Protein AF-A0A5P3VH76-F1 (afdb_monomer_lite)

Structure (mmCIF, N/CA/C/O backbone):
data_AF-A0A5P3VH76-F1
#
_entry.id   AF-A0A5P3VH76-F1
#
loop_
_atom_site.group_PDB
_atom_site.id
_atom_site.type_symbol
_atom_site.label_atom_id
_atom_site.label_alt_id
_atom_site.label_comp_id
_atom_site.label_asym_id
_atom_site.label_entity_id
_atom_site.label_seq_id
_atom_site.pdbx_PDB_ins_code
_atom_site.Cartn_x
_atom_site.Cartn_y
_atom_site.Cartn_z
_atom_site.occupancy
_atom_site.B_iso_or_equiv
_atom_site.auth_seq_id
_atom_site.auth_comp_id
_atom_site.auth_asym_id
_atom_site.auth_atom_id
_atom_site.pdbx_PDB_model_num
ATOM 1 N N . MET A 1 1 ? -31.015 -52.176 -5.394 1.00 48.47 1 MET A N 1
ATOM 2 C CA . MET A 1 1 ? -30.960 -53.522 -6.013 1.00 48.47 1 MET A CA 1
ATOM 3 C C . MET A 1 1 ? -31.376 -53.396 -7.472 1.00 48.47 1 MET A C 1
ATOM 5 O O . MET A 1 1 ? -32.201 -52.533 -7.744 1.00 48.47 1 MET A O 1
ATOM 9 N N . THR A 1 2 ? -30.817 -54.244 -8.347 1.00 43.78 2 THR A N 1
ATOM 10 C CA . THR A 1 2 ? -30.745 -54.187 -9.834 1.00 43.78 2 THR A CA 1
ATOM 11 C C . THR A 1 2 ? -29.424 -53.566 -10.305 1.00 43.78 2 THR A C 1
ATOM 13 O O . THR A 1 2 ? -29.269 -52.354 -10.235 1.00 43.78 2 THR A O 1
ATOM 16 N N . LEU A 1 3 ? -28.347 -54.363 -10.394 1.00 44.25 3 LEU A N 1
ATOM 17 C CA . LEU A 1 3 ? -27.944 -55.281 -11.494 1.00 44.25 3 LEU A CA 1
ATOM 18 C C . LEU A 1 3 ? -27.414 -54.492 -12.697 1.00 44.25 3 LEU A C 1
ATOM 20 O O . LEU A 1 3 ? -28.074 -53.558 -13.117 1.00 44.25 3 LEU A O 1
ATOM 24 N N . PHE A 1 4 ? -26.312 -54.812 -13.369 1.00 44.88 4 PHE A N 1
ATOM 25 C CA . PHE A 1 4 ? -25.166 -55.735 -13.263 1.00 44.88 4 PHE A CA 1
ATOM 26 C C . PHE A 1 4 ? -24.349 -55.408 -14.539 1.00 44.88 4 PHE A C 1
ATOM 28 O O . PHE A 1 4 ? -24.957 -54.976 -15.515 1.00 44.88 4 PHE A O 1
ATOM 35 N N . LEU A 1 5 ? -23.032 -55.632 -14.539 1.00 56.84 5 LEU A N 1
ATOM 36 C CA . LEU A 1 5 ? -22.181 -56.112 -15.658 1.00 56.84 5 LEU A CA 1
ATOM 37 C C . LEU A 1 5 ? -20.739 -55.663 -15.367 1.00 56.84 5 LEU A C 1
ATOM 39 O O . LEU A 1 5 ? -20.402 -54.492 -15.485 1.00 56.84 5 LEU A O 1
ATOM 43 N N . HIS A 1 6 ? -19.995 -56.473 -14.616 1.00 48.56 6 HIS A N 1
ATOM 44 C CA . HIS A 1 6 ? -19.076 -57.505 -15.119 1.00 48.56 6 HIS A CA 1
ATOM 45 C C . HIS A 1 6 ? -17.875 -56.944 -15.888 1.00 48.56 6 HIS A C 1
ATOM 47 O O . HIS A 1 6 ? -17.995 -56.416 -16.988 1.00 48.56 6 HIS A O 1
ATOM 53 N N . HIS A 1 7 ? -16.719 -57.122 -15.243 1.00 49.59 7 HIS A N 1
ATOM 54 C CA . HIS A 1 7 ? -15.417 -57.326 -15.860 1.00 49.59 7 HIS A CA 1
ATOM 55 C C . HIS A 1 7 ? -15.508 -58.263 -17.067 1.00 49.59 7 HIS A C 1
ATOM 57 O O . HIS A 1 7 ? -16.164 -59.298 -16.974 1.00 49.59 7 HIS A O 1
ATOM 63 N N . ASP A 1 8 ? -14.726 -57.966 -18.100 1.00 38.12 8 ASP A N 1
ATOM 64 C CA . ASP A 1 8 ? -13.773 -58.950 -18.606 1.00 38.12 8 ASP A CA 1
ATOM 65 C C . ASP A 1 8 ? -12.569 -58.222 -19.216 1.00 38.12 8 ASP A C 1
ATOM 67 O O . ASP A 1 8 ? -12.712 -57.271 -19.987 1.00 38.12 8 ASP A O 1
ATOM 71 N N . ALA A 1 9 ? -11.383 -58.633 -18.788 1.00 51.66 9 ALA A N 1
ATOM 72 C CA . ALA A 1 9 ? -10.103 -58.251 -19.357 1.00 51.66 9 ALA A CA 1
ATOM 73 C C . ALA A 1 9 ? -9.599 -59.422 -20.201 1.00 51.66 9 ALA A C 1
ATOM 75 O O . ALA A 1 9 ? -9.800 -60.567 -19.802 1.00 51.66 9 ALA A O 1
ATOM 76 N N . PRO A 1 10 ? -8.818 -59.161 -21.256 1.00 49.66 10 PRO A N 1
ATOM 77 C CA . PRO A 1 10 ? -7.776 -60.116 -21.608 1.00 49.66 10 PRO A CA 1
ATOM 78 C C . PRO A 1 10 ? -6.373 -59.493 -21.577 1.00 49.66 10 PRO A C 1
ATOM 80 O O . PRO A 1 10 ? -6.067 -58.544 -22.290 1.00 49.66 10 PRO A O 1
ATOM 83 N N . ALA A 1 11 ? -5.566 -60.082 -20.692 1.00 42.41 11 ALA A N 1
ATOM 84 C CA . ALA A 1 11 ? -4.192 -60.558 -20.870 1.00 42.41 11 ALA A CA 1
ATOM 85 C C . ALA A 1 11 ? -3.161 -59.714 -21.655 1.00 42.41 11 ALA A C 1
ATOM 87 O O . ALA A 1 11 ? -3.229 -59.548 -22.868 1.00 42.41 11 ALA A O 1
ATOM 88 N N . GLU A 1 12 ? -2.141 -59.309 -20.894 1.00 44.06 12 GLU A N 1
ATOM 89 C CA . GLU A 1 12 ? -0.699 -59.267 -21.190 1.00 44.06 12 GLU A CA 1
ATOM 90 C C . GLU A 1 12 ? -0.215 -59.559 -22.623 1.00 44.06 12 GLU A C 1
ATOM 92 O O . GLU A 1 12 ? -0.323 -60.681 -23.115 1.00 44.06 12 GLU A O 1
ATOM 97 N N . THR A 1 13 ? 0.524 -58.604 -23.204 1.00 49.62 13 THR A N 1
ATOM 98 C CA . THR A 1 13 ? 1.884 -58.848 -23.737 1.00 49.62 13 THR A CA 1
ATOM 99 C C . THR A 1 13 ? 2.630 -57.519 -23.950 1.00 49.62 13 THR A C 1
ATOM 101 O O . THR A 1 13 ? 2.213 -56.670 -24.731 1.00 49.62 13 THR A O 1
ATOM 104 N N . ASP A 1 14 ? 3.733 -57.343 -23.226 1.00 41.88 14 ASP A N 1
ATOM 105 C CA . ASP A 1 14 ? 4.781 -56.319 -23.401 1.00 41.88 14 ASP A CA 1
ATOM 106 C C . ASP A 1 14 ? 5.854 -56.864 -24.386 1.00 41.88 14 ASP A C 1
ATOM 108 O O . ASP A 1 14 ? 5.853 -58.071 -24.650 1.00 41.88 14 ASP A O 1
ATOM 112 N N . PRO A 1 15 ? 6.889 -56.116 -24.812 1.00 51.41 15 PRO A N 1
ATOM 113 C CA . PRO A 1 15 ? 6.950 -54.825 -25.497 1.00 51.41 15 PRO A CA 1
ATOM 114 C C . PRO A 1 15 ? 7.492 -54.985 -26.937 1.00 51.41 15 PRO A C 1
ATOM 116 O O . PRO A 1 15 ? 8.295 -55.868 -27.233 1.00 51.41 15 PRO A O 1
ATOM 119 N N . ALA A 1 16 ? 7.157 -54.059 -27.835 1.00 39.75 16 ALA A N 1
ATOM 120 C CA . ALA A 1 16 ? 7.939 -53.860 -29.055 1.00 39.75 16 ALA A CA 1
ATOM 121 C C . ALA A 1 16 ? 8.014 -52.370 -29.381 1.00 39.75 16 ALA A C 1
ATOM 123 O O . ALA A 1 16 ? 7.174 -51.790 -30.068 1.00 39.75 16 ALA A O 1
ATOM 124 N N . GLU A 1 17 ? 9.057 -51.765 -28.830 1.00 45.69 17 GLU A N 1
ATOM 125 C CA . GLU A 1 17 ? 9.649 -50.522 -29.281 1.00 45.69 17 GLU A CA 1
ATOM 126 C C . GLU A 1 17 ? 9.946 -50.620 -30.788 1.00 45.69 17 GLU A C 1
ATOM 128 O O . GLU A 1 17 ? 10.845 -51.336 -31.221 1.00 45.69 17 GLU A O 1
ATOM 133 N N . VAL A 1 18 ? 9.184 -49.890 -31.601 1.00 43.56 18 VAL A N 1
ATOM 134 C CA . VAL A 1 18 ? 9.655 -49.439 -32.911 1.00 43.56 18 VAL A CA 1
ATOM 135 C C . VAL A 1 18 ? 9.459 -47.937 -32.948 1.00 43.56 18 VAL A C 1
ATOM 137 O O . VAL A 1 18 ? 8.371 -47.411 -33.181 1.00 43.56 18 VAL A O 1
ATOM 140 N N . ALA A 1 19 ? 10.560 -47.255 -32.659 1.00 46.06 19 ALA A N 1
ATOM 141 C CA . ALA A 1 19 ? 10.738 -45.842 -32.884 1.00 46.06 19 ALA A CA 1
ATOM 142 C C . ALA A 1 19 ? 10.387 -45.493 -34.338 1.00 46.06 19 ALA A C 1
ATOM 144 O O . ALA A 1 19 ? 11.070 -45.905 -35.273 1.00 46.06 19 ALA A O 1
ATOM 145 N N . CYS A 1 20 ? 9.359 -44.669 -34.522 1.00 32.69 20 CYS A N 1
ATOM 146 C CA . CYS A 1 20 ? 9.255 -43.824 -35.700 1.00 32.69 20 CYS A CA 1
ATOM 147 C C . CYS A 1 20 ? 9.374 -42.380 -35.225 1.00 32.69 20 CYS A C 1
ATOM 149 O O . CYS A 1 20 ? 8.414 -41.754 -34.778 1.00 32.69 20 CYS A O 1
ATOM 151 N N . ALA A 1 21 ? 10.608 -41.885 -35.274 1.00 49.50 21 ALA A N 1
ATOM 152 C CA . ALA A 1 21 ? 10.929 -40.482 -35.117 1.00 49.50 21 ALA A CA 1
ATOM 153 C C . ALA A 1 21 ? 10.204 -39.682 -36.209 1.00 49.50 21 ALA A C 1
ATOM 155 O O . ALA A 1 21 ? 10.609 -39.671 -37.368 1.00 49.50 21 ALA A O 1
ATOM 156 N N . ALA A 1 22 ? 9.125 -39.009 -35.825 1.00 41.03 22 ALA A N 1
ATOM 157 C CA . ALA A 1 22 ? 8.524 -37.937 -36.597 1.00 41.03 22 ALA A CA 1
ATOM 158 C C . ALA A 1 22 ? 8.344 -36.744 -35.655 1.00 41.03 22 ALA A C 1
ATOM 160 O O . ALA A 1 22 ? 7.629 -36.822 -34.658 1.00 41.03 22 ALA A O 1
ATOM 161 N N . CYS A 1 23 ? 9.069 -35.666 -35.953 1.00 38.56 23 CYS A N 1
ATOM 162 C CA . CYS A 1 23 ? 9.082 -34.401 -35.230 1.00 38.56 23 CYS A CA 1
ATOM 163 C C . CYS A 1 23 ? 7.668 -33.874 -34.948 1.00 38.56 23 CYS A C 1
ATOM 165 O O . CYS A 1 23 ? 7.062 -33.219 -35.793 1.00 38.56 23 CYS A O 1
ATOM 167 N N . ALA A 1 24 ? 7.186 -34.075 -33.727 1.00 38.47 24 ALA A N 1
ATOM 168 C CA . ALA A 1 24 ? 6.185 -33.211 -33.129 1.00 38.47 24 ALA A CA 1
ATOM 169 C C . ALA A 1 24 ? 6.930 -32.298 -32.148 1.00 38.47 24 ALA A C 1
ATOM 171 O O . ALA A 1 24 ? 7.534 -32.816 -31.203 1.00 38.47 24 ALA A O 1
ATOM 172 N N . PRO A 1 25 ? 6.944 -30.962 -32.325 1.00 42.19 25 PRO A N 1
ATOM 173 C CA . PRO A 1 25 ? 7.321 -30.099 -31.223 1.00 42.19 25 PRO A CA 1
ATOM 174 C C . PRO A 1 25 ? 6.262 -30.318 -30.149 1.00 42.19 25 PRO A C 1
ATOM 176 O O . PRO A 1 25 ? 5.127 -29.855 -30.269 1.00 42.19 25 PRO A O 1
ATOM 179 N N . ALA A 1 26 ? 6.620 -31.095 -29.128 1.00 42.34 26 ALA A N 1
ATOM 180 C CA . ALA A 1 26 ? 5.864 -31.168 -27.900 1.00 42.34 26 ALA A CA 1
ATOM 181 C C . ALA A 1 26 ? 5.749 -29.728 -27.396 1.00 42.34 26 ALA A C 1
ATOM 183 O O . ALA A 1 26 ? 6.713 -29.156 -26.884 1.00 42.34 26 ALA A O 1
ATOM 184 N N . LEU A 1 27 ? 4.583 -29.123 -27.627 1.00 47.44 27 LEU A N 1
ATOM 185 C CA . LEU A 1 27 ? 4.131 -27.922 -26.949 1.00 47.44 27 LEU A CA 1
ATOM 186 C C . LEU A 1 27 ? 4.135 -28.279 -25.470 1.00 47.44 27 LEU A C 1
ATOM 188 O O . LEU A 1 27 ? 3.169 -28.823 -24.936 1.00 47.44 27 LEU A O 1
ATOM 192 N N . GLN A 1 28 ? 5.277 -28.043 -24.830 1.00 52.16 28 GLN A N 1
ATOM 193 C CA . GLN A 1 28 ? 5.374 -28.043 -23.389 1.00 52.16 28 GLN A CA 1
ATOM 194 C C . GLN A 1 28 ? 4.243 -27.138 -22.893 1.00 52.16 28 GLN A C 1
ATOM 196 O O . GLN A 1 28 ? 4.098 -26.027 -23.420 1.00 52.16 28 GLN A O 1
ATOM 201 N N . PRO A 1 29 ? 3.414 -27.573 -21.929 1.00 44.09 29 PRO A N 1
ATOM 202 C CA . PRO A 1 29 ? 2.542 -26.643 -21.245 1.00 44.09 29 PRO A CA 1
ATOM 203 C C . PRO A 1 29 ? 3.479 -25.630 -20.603 1.00 44.09 29 PRO A C 1
ATOM 205 O O . PRO A 1 29 ? 4.189 -25.952 -19.651 1.00 44.09 29 PRO A O 1
ATOM 208 N N . ALA A 1 30 ? 3.558 -24.438 -21.199 1.00 51.62 30 ALA A N 1
ATOM 209 C CA . ALA A 1 30 ? 4.287 -23.328 -20.630 1.00 51.62 30 ALA A CA 1
ATOM 210 C C . ALA A 1 30 ? 3.795 -23.216 -19.190 1.00 51.62 30 ALA A C 1
ATOM 212 O O . ALA A 1 30 ? 2.615 -22.937 -18.957 1.00 51.62 30 ALA A O 1
ATOM 213 N N . SER A 1 31 ? 4.681 -23.533 -18.242 1.00 47.47 31 SER A N 1
ATOM 214 C CA . SER A 1 31 ? 4.441 -23.292 -16.826 1.00 47.47 31 SER A CA 1
ATOM 215 C C . SER A 1 31 ? 3.871 -21.881 -16.741 1.00 47.47 31 SER A C 1
ATOM 217 O O . SER A 1 31 ? 4.481 -20.985 -17.337 1.00 47.47 31 SER A O 1
ATOM 219 N N . PRO A 1 32 ? 2.671 -21.673 -16.166 1.00 51.25 32 PRO A N 1
ATOM 220 C CA . PRO A 1 32 ? 2.023 -20.380 -16.238 1.00 51.25 32 PRO A CA 1
ATOM 221 C C . PRO A 1 32 ? 2.961 -19.388 -15.568 1.00 51.25 32 PRO A C 1
ATOM 223 O O . PRO A 1 32 ? 3.099 -19.393 -14.345 1.00 51.25 32 PRO A O 1
ATOM 226 N N . ALA A 1 33 ? 3.642 -18.578 -16.384 1.00 51.81 33 ALA A N 1
ATOM 227 C CA . ALA A 1 33 ? 4.472 -17.500 -15.891 1.00 51.81 33 ALA A CA 1
ATOM 228 C C . ALA A 1 33 ? 3.607 -16.736 -14.884 1.00 51.81 33 ALA A C 1
ATOM 230 O O . ALA A 1 33 ? 2.438 -16.467 -15.204 1.00 51.81 33 ALA A O 1
ATOM 231 N N . PRO A 1 34 ? 4.106 -16.479 -13.660 1.00 53.31 34 PRO A N 1
ATOM 232 C CA . PRO A 1 34 ? 3.318 -15.821 -12.635 1.00 53.31 34 PRO A CA 1
ATOM 233 C C . PRO A 1 34 ? 2.748 -14.555 -13.260 1.00 53.31 34 PRO A C 1
ATOM 235 O O . PRO A 1 34 ? 3.491 -13.678 -13.697 1.00 53.31 34 PRO A O 1
ATOM 238 N N . ARG A 1 35 ? 1.419 -14.528 -13.426 1.00 57.16 35 ARG A N 1
ATOM 239 C CA . ARG A 1 35 ? 0.739 -13.411 -14.076 1.00 57.16 35 ARG A CA 1
ATOM 240 C 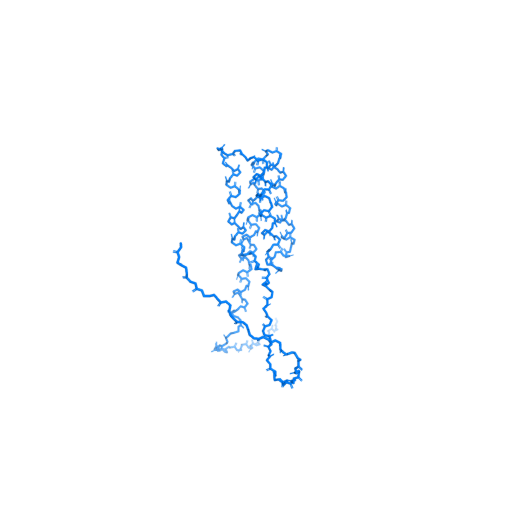C . ARG A 1 35 ? 1.069 -12.196 -13.236 1.00 57.16 35 ARG A C 1
ATOM 242 O O . ARG A 1 35 ? 0.578 -12.107 -12.112 1.00 57.16 35 ARG A O 1
ATOM 249 N N . ALA A 1 36 ? 1.911 -11.313 -13.773 1.00 55.56 36 ALA A N 1
ATOM 250 C CA . ALA A 1 36 ? 2.253 -10.065 -13.119 1.00 55.56 36 ALA A CA 1
ATOM 251 C C . ALA A 1 36 ? 0.951 -9.433 -12.628 1.00 55.56 36 ALA A C 1
ATOM 253 O O . ALA A 1 36 ? -0.023 -9.316 -13.389 1.00 55.56 36 ALA A O 1
ATOM 254 N N . ALA A 1 37 ? 0.903 -9.113 -11.338 1.00 57.50 37 ALA A N 1
ATOM 255 C CA . ALA A 1 37 ? -0.280 -8.520 -10.759 1.00 57.50 37 ALA A CA 1
ATOM 256 C C . ALA A 1 37 ? -0.549 -7.226 -11.528 1.00 57.50 37 ALA A C 1
ATOM 258 O O . ALA A 1 37 ? 0.312 -6.348 -11.632 1.00 57.50 37 ALA A O 1
ATOM 259 N N . ARG A 1 38 ? -1.746 -7.122 -12.116 1.00 68.50 38 ARG A N 1
ATOM 260 C CA . ARG A 1 38 ? -2.178 -5.874 -12.741 1.00 68.50 38 ARG A CA 1
ATOM 261 C C . ARG A 1 38 ? -2.061 -4.784 -11.672 1.00 68.50 38 ARG A C 1
ATOM 263 O O . ARG A 1 38 ? -2.672 -4.955 -10.615 1.00 68.50 38 ARG A O 1
ATOM 270 N N . PRO A 1 39 ? -1.347 -3.672 -11.928 1.00 76.81 39 PRO A N 1
ATOM 271 C CA . PRO A 1 39 ? -1.215 -2.569 -10.972 1.00 76.81 39 PRO A CA 1
ATOM 272 C C . PRO A 1 39 ? -2.559 -2.116 -10.378 1.00 76.81 39 PRO A C 1
ATOM 274 O O . PRO A 1 39 ? -2.627 -1.699 -9.227 1.00 76.81 39 PRO A O 1
ATOM 277 N N . THR A 1 40 ? -3.645 -2.287 -11.134 1.00 84.75 40 THR A N 1
ATOM 278 C CA . THR A 1 40 ? -5.028 -2.059 -10.714 1.00 84.75 40 THR A CA 1
ATOM 279 C C . THR A 1 40 ? -5.430 -2.844 -9.461 1.00 84.75 40 THR A C 1
ATOM 281 O O . THR A 1 40 ? -5.937 -2.240 -8.525 1.00 84.75 40 THR A O 1
ATOM 284 N N . LEU A 1 41 ? -5.150 -4.152 -9.381 1.00 90.75 41 LEU A N 1
ATOM 285 C CA . LEU A 1 41 ? -5.538 -4.973 -8.220 1.00 90.75 41 LEU A CA 1
ATOM 286 C C . LEU A 1 41 ? -4.796 -4.548 -6.950 1.00 90.75 41 LEU A C 1
ATOM 288 O O . LEU A 1 41 ? -5.367 -4.532 -5.858 1.00 90.75 41 LEU A O 1
ATOM 292 N N . PHE A 1 42 ? -3.522 -4.181 -7.094 1.00 92.94 42 PHE A N 1
ATOM 293 C CA . PHE A 1 42 ? -2.740 -3.629 -5.995 1.00 92.94 42 PHE A CA 1
ATOM 294 C C . PHE A 1 42 ? -3.329 -2.296 -5.516 1.00 92.94 42 PHE A C 1
ATOM 296 O O . PHE A 1 42 ? -3.571 -2.133 -4.321 1.00 92.94 42 PHE A O 1
ATOM 303 N N . LEU A 1 43 ? -3.630 -1.376 -6.440 1.00 94.25 43 LEU A N 1
ATOM 304 C CA . LEU A 1 43 ? -4.226 -0.074 -6.127 1.00 94.25 43 LEU A CA 1
ATOM 305 C C . LEU A 1 43 ? -5.598 -0.201 -5.453 1.00 94.25 43 LEU A C 1
ATOM 307 O O . LEU A 1 43 ? -5.841 0.466 -4.448 1.00 94.25 43 LEU A O 1
ATOM 311 N N . GLU A 1 44 ? -6.469 -1.072 -5.961 1.00 94.69 44 GLU A N 1
ATOM 312 C CA . GLU A 1 44 ? -7.785 -1.354 -5.375 1.00 94.69 44 GLU A CA 1
ATOM 313 C C . GLU A 1 44 ? -7.653 -1.893 -3.949 1.00 94.69 44 GLU A C 1
ATOM 315 O O . GLU A 1 44 ? -8.276 -1.373 -3.020 1.00 94.69 44 GLU A O 1
ATOM 320 N N . THR A 1 45 ? -6.787 -2.892 -3.754 1.00 95.06 45 THR A N 1
ATOM 321 C CA . THR A 1 45 ? -6.557 -3.498 -2.436 1.00 95.06 45 THR A CA 1
ATOM 322 C C . THR A 1 45 ? -5.983 -2.481 -1.456 1.00 95.06 45 THR A C 1
ATOM 324 O O . THR A 1 45 ? -6.402 -2.424 -0.297 1.00 95.06 45 THR A O 1
ATOM 327 N N . LEU A 1 46 ? -5.048 -1.647 -1.909 1.00 96.00 46 LEU A N 1
ATOM 328 C CA . LEU A 1 46 ? -4.425 -0.607 -1.100 1.00 96.00 46 LEU A CA 1
ATOM 329 C C . LEU A 1 46 ? -5.465 0.433 -0.674 1.00 96.00 46 LEU A C 1
ATOM 331 O O . LEU A 1 46 ? -5.559 0.770 0.510 1.00 96.00 46 LEU A O 1
ATOM 335 N N . LEU A 1 47 ? -6.285 0.903 -1.614 1.00 95.81 47 LEU A N 1
ATOM 336 C CA . LEU A 1 47 ? -7.322 1.893 -1.346 1.00 95.81 47 LEU A CA 1
ATOM 337 C C . LEU A 1 47 ? -8.390 1.346 -0.389 1.00 95.81 47 LEU A C 1
ATOM 339 O O . LEU A 1 47 ? -8.735 2.026 0.579 1.00 95.81 47 LEU A O 1
ATOM 343 N N . ALA A 1 48 ? -8.847 0.108 -0.592 1.00 94.75 48 ALA A N 1
ATOM 344 C CA . ALA A 1 48 ? -9.780 -0.562 0.313 1.00 94.75 48 ALA A CA 1
ATOM 345 C C . ALA A 1 48 ? -9.205 -0.678 1.735 1.00 94.75 48 ALA A C 1
ATOM 347 O O . ALA A 1 48 ? -9.851 -0.282 2.704 1.00 94.75 48 ALA A O 1
ATOM 348 N N . THR A 1 49 ? -7.951 -1.120 1.854 1.00 94.88 49 THR A N 1
ATOM 349 C CA . THR A 1 49 ? -7.226 -1.237 3.132 1.00 94.88 49 THR A CA 1
ATOM 350 C C . THR A 1 49 ? -7.133 0.113 3.847 1.00 94.88 49 THR A C 1
ATOM 352 O O . THR A 1 49 ? -7.377 0.215 5.051 1.00 94.88 49 THR A O 1
ATOM 355 N N . ARG A 1 50 ? -6.840 1.184 3.102 1.00 95.44 50 ARG A N 1
ATOM 356 C CA . ARG A 1 50 ? -6.789 2.546 3.641 1.00 95.44 50 ARG A CA 1
ATOM 357 C C . ARG A 1 50 ? -8.152 3.021 4.151 1.00 95.44 50 ARG A C 1
ATOM 359 O O . ARG A 1 50 ? -8.215 3.643 5.210 1.00 95.44 50 ARG A O 1
ATOM 366 N N . LEU A 1 51 ? -9.227 2.768 3.406 1.00 93.31 51 LEU A N 1
ATOM 367 C CA . LEU A 1 51 ? -10.585 3.147 3.813 1.00 93.31 51 LEU A CA 1
ATOM 368 C C . LEU A 1 51 ? -11.038 2.369 5.052 1.00 93.31 51 LEU A C 1
ATOM 370 O O . LEU A 1 51 ? -11.633 2.951 5.956 1.00 93.31 51 LEU A O 1
ATOM 374 N N . GLU A 1 52 ? -10.694 1.085 5.136 1.00 92.06 52 GLU A N 1
ATOM 375 C CA . GLU A 1 52 ? -10.954 0.259 6.315 1.00 92.06 52 GLU A CA 1
ATOM 376 C C . GLU A 1 52 ? -10.234 0.780 7.566 1.00 92.06 52 GLU A C 1
ATOM 378 O O . GLU A 1 52 ? -10.843 0.816 8.633 1.00 92.06 52 GLU A O 1
ATOM 383 N N . LEU A 1 53 ? -8.984 1.246 7.446 1.00 89.44 53 LEU A N 1
ATOM 384 C CA . LEU A 1 53 ? -8.250 1.863 8.562 1.00 89.44 53 LEU A CA 1
ATOM 385 C C . LEU A 1 53 ? -8.891 3.165 9.056 1.00 89.44 53 LEU A C 1
ATOM 387 O O . LEU A 1 53 ? -8.844 3.458 10.250 1.00 89.44 53 LEU A O 1
ATOM 391 N N . LEU A 1 54 ? -9.467 3.955 8.148 1.00 90.19 54 LEU A N 1
ATOM 392 C CA . LEU A 1 54 ? -10.121 5.226 8.475 1.00 90.19 54 LEU A CA 1
ATOM 393 C C . LEU A 1 54 ? -11.567 5.055 8.957 1.00 90.19 54 LEU A C 1
ATOM 395 O O . LEU A 1 54 ? -12.152 6.006 9.479 1.00 90.19 54 LEU A O 1
ATOM 399 N N . SER A 1 55 ? -12.145 3.863 8.799 1.00 89.00 55 SER A N 1
ATOM 400 C CA . SER A 1 55 ? -13.475 3.557 9.309 1.00 89.00 55 SER A CA 1
ATOM 401 C C . SER A 1 55 ? -13.489 3.640 10.839 1.00 89.00 55 SER A C 1
ATOM 403 O O . SER A 1 55 ? -12.667 3.027 11.527 1.00 89.00 55 SER A O 1
ATOM 405 N N . ARG A 1 56 ? -14.440 4.409 11.379 1.00 76.38 56 ARG A N 1
ATOM 406 C CA . ARG A 1 56 ? -14.640 4.546 12.831 1.00 76.38 56 ARG A CA 1
ATOM 407 C C . ARG A 1 56 ? -15.239 3.283 13.447 1.00 76.38 56 ARG A C 1
ATOM 409 O O . ARG A 1 56 ? -14.894 2.948 14.573 1.00 76.38 56 ARG A O 1
ATOM 416 N N . ASP A 1 57 ? -16.051 2.562 12.680 1.00 73.00 57 ASP A N 1
ATOM 417 C CA . ASP A 1 57 ? -16.844 1.432 13.173 1.00 73.00 57 ASP A CA 1
ATOM 418 C C . ASP A 1 57 ? -16.078 0.105 13.191 1.00 73.00 57 ASP A C 1
ATOM 420 O O . ASP A 1 57 ? -16.549 -0.880 13.756 1.00 73.00 57 ASP A O 1
ATOM 424 N N . ARG A 1 58 ? -14.888 0.046 12.576 1.00 71.31 58 ARG A N 1
ATOM 425 C CA . ARG A 1 58 ? -14.100 -1.188 12.480 1.00 71.31 58 ARG A CA 1
ATOM 426 C C . ARG A 1 58 ? -12.788 -1.072 13.245 1.00 71.31 58 ARG A C 1
ATOM 428 O O . ARG A 1 58 ? -11.865 -0.337 12.884 1.00 71.31 58 ARG A O 1
ATOM 435 N N . VAL A 1 59 ? -12.687 -1.852 14.314 1.00 76.69 59 VAL A N 1
ATOM 436 C CA . VAL A 1 59 ? -11.406 -2.192 14.937 1.00 76.69 59 VAL A CA 1
ATOM 437 C C . VAL A 1 59 ? -10.902 -3.451 14.252 1.00 76.69 59 VAL A C 1
ATOM 439 O O . VAL A 1 59 ? -11.629 -4.435 14.150 1.00 76.69 59 VAL A O 1
ATOM 442 N N . TRP A 1 60 ? -9.676 -3.413 13.737 1.00 78.81 60 TRP A N 1
ATOM 443 C CA . TRP A 1 60 ? -9.090 -4.593 13.124 1.00 78.81 60 TRP A CA 1
ATOM 444 C C . TRP A 1 60 ? -8.652 -5.575 14.201 1.00 78.81 60 TRP A C 1
ATOM 446 O O . TRP A 1 60 ? -7.792 -5.230 15.014 1.00 78.81 60 TRP A O 1
ATOM 456 N N . PRO A 1 61 ? -9.180 -6.806 14.202 1.00 84.00 61 PRO A N 1
ATOM 457 C CA . PRO A 1 61 ? -8.559 -7.855 14.982 1.00 84.00 61 PRO A CA 1
ATOM 458 C C . PRO A 1 61 ? -7.166 -8.171 14.393 1.00 84.00 61 PRO A C 1
ATOM 460 O O . PRO A 1 61 ? -6.969 -8.040 13.178 1.00 84.00 61 PRO A O 1
ATOM 463 N N . PRO A 1 62 ? -6.195 -8.628 15.208 1.00 85.00 62 PRO A N 1
ATOM 464 C CA . PRO A 1 62 ? -4.805 -8.820 14.774 1.00 85.00 62 PRO A CA 1
ATOM 465 C C . PRO A 1 62 ? -4.645 -9.699 13.523 1.00 85.00 62 PRO A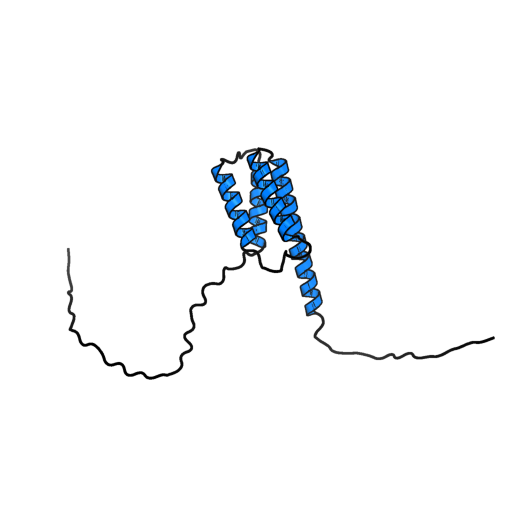 C 1
ATOM 467 O O . PRO A 1 62 ? -3.828 -9.406 12.651 1.00 85.00 62 PRO A O 1
ATOM 470 N N . HIS A 1 63 ? -5.475 -10.738 13.385 1.00 88.31 63 HIS A N 1
ATOM 471 C CA . HIS A 1 63 ? -5.454 -11.628 12.221 1.00 88.31 63 HIS A CA 1
ATOM 472 C C . HIS A 1 63 ? -5.847 -10.911 10.917 1.00 88.31 63 HIS A C 1
ATOM 474 O O . HIS A 1 63 ? -5.295 -11.210 9.861 1.00 88.31 63 HIS A O 1
ATOM 480 N N . THR A 1 64 ? -6.773 -9.945 10.976 1.00 90.25 64 THR A N 1
ATOM 481 C CA . THR A 1 64 ? -7.194 -9.171 9.799 1.00 90.25 64 THR A CA 1
ATOM 482 C C . THR A 1 64 ? -6.054 -8.275 9.328 1.00 90.25 64 THR A C 1
ATOM 484 O O . THR A 1 64 ? -5.779 -8.217 8.132 1.00 90.25 64 THR A O 1
ATOM 487 N N . MET A 1 65 ? -5.334 -7.641 10.259 1.00 90.75 65 MET A N 1
ATOM 488 C CA . MET A 1 65 ? -4.161 -6.827 9.935 1.00 90.75 65 MET A CA 1
ATOM 489 C C . MET A 1 65 ? -3.065 -7.660 9.260 1.00 90.75 65 MET A C 1
ATOM 491 O O . MET A 1 65 ? -2.587 -7.286 8.190 1.00 90.75 65 MET A O 1
ATOM 495 N N . ALA A 1 66 ? -2.720 -8.815 9.839 1.00 91.94 66 ALA A N 1
ATOM 496 C CA . ALA A 1 66 ? -1.716 -9.718 9.276 1.00 91.94 66 ALA A CA 1
ATOM 497 C C . ALA A 1 66 ? -2.108 -10.213 7.872 1.00 91.94 66 ALA A C 1
ATOM 499 O O . ALA A 1 66 ? -1.275 -10.252 6.965 1.00 91.94 66 ALA A O 1
ATOM 500 N N . GLN A 1 67 ? -3.391 -10.527 7.664 1.00 93.75 67 GLN A N 1
ATOM 501 C CA . GLN A 1 67 ? -3.900 -10.933 6.356 1.00 93.75 67 GLN A CA 1
ATOM 502 C C . GLN A 1 67 ? -3.807 -9.796 5.329 1.00 93.75 67 GLN A C 1
ATOM 504 O O . GLN A 1 67 ? -3.330 -10.017 4.216 1.00 93.75 67 GLN A O 1
ATOM 509 N N . ARG A 1 68 ? -4.221 -8.574 5.690 1.00 94.25 68 ARG A N 1
ATOM 510 C CA . ARG A 1 68 ? -4.129 -7.393 4.812 1.00 94.25 68 ARG A CA 1
ATOM 511 C C . ARG A 1 68 ? -2.682 -7.093 4.428 1.00 94.25 68 ARG A C 1
ATOM 513 O O . ARG A 1 68 ? -2.406 -6.872 3.250 1.00 94.25 68 ARG A O 1
ATOM 520 N N . GLN A 1 69 ? -1.768 -7.163 5.394 1.00 94.81 69 GLN A N 1
ATOM 521 C CA . GLN A 1 69 ? -0.334 -7.011 5.162 1.00 94.81 69 GLN A CA 1
ATOM 522 C C . GLN A 1 69 ? 0.191 -8.052 4.181 1.00 94.81 69 GLN A C 1
ATOM 524 O O . GLN A 1 69 ? 0.814 -7.696 3.181 1.00 94.81 69 GLN A O 1
ATOM 529 N N . ARG A 1 70 ? -0.107 -9.332 4.420 1.00 95.69 70 ARG A N 1
ATOM 530 C CA . ARG A 1 70 ? 0.328 -10.419 3.543 1.00 95.69 70 ARG A CA 1
ATOM 531 C C . ARG A 1 70 ? -0.158 -10.219 2.112 1.00 95.69 70 ARG A C 1
ATOM 533 O O . ARG A 1 70 ? 0.638 -10.348 1.186 1.00 95.69 70 ARG A O 1
ATOM 540 N N . VAL A 1 71 ? -1.440 -9.905 1.926 1.00 95.25 71 VAL A N 1
ATOM 541 C CA . VAL A 1 71 ? -2.021 -9.700 0.591 1.00 95.25 71 VAL A CA 1
ATOM 542 C C . VAL A 1 71 ? -1.340 -8.533 -0.122 1.00 95.25 71 VAL A C 1
ATOM 544 O O . VAL A 1 71 ? -0.907 -8.700 -1.259 1.00 95.25 71 VAL A O 1
ATOM 547 N N . LEU A 1 72 ? -1.192 -7.379 0.535 1.00 95.31 72 LEU A N 1
ATOM 548 C CA . LEU A 1 72 ? -0.590 -6.203 -0.097 1.00 95.31 72 LEU A CA 1
ATOM 549 C C . LEU A 1 72 ? 0.881 -6.409 -0.456 1.00 95.31 72 LEU A C 1
ATOM 551 O O . LEU A 1 72 ? 1.270 -6.087 -1.576 1.00 95.31 72 LEU A O 1
ATOM 555 N N . LEU A 1 73 ? 1.675 -6.994 0.444 1.00 95.56 73 LEU A N 1
ATOM 556 C CA . LEU A 1 73 ? 3.084 -7.289 0.170 1.00 95.56 73 LEU A CA 1
ATOM 557 C C . LEU A 1 73 ? 3.244 -8.367 -0.914 1.00 95.56 73 LEU A C 1
ATOM 559 O O . LEU A 1 73 ? 4.142 -8.270 -1.743 1.00 95.56 73 LEU A O 1
ATOM 563 N N . THR A 1 74 ? 2.342 -9.353 -0.976 1.00 94.62 74 THR A N 1
ATOM 564 C CA . THR A 1 74 ? 2.354 -10.364 -2.051 1.00 94.62 74 THR A CA 1
ATOM 565 C C . THR A 1 74 ? 2.045 -9.732 -3.406 1.00 94.62 74 THR A C 1
ATOM 567 O O . THR A 1 74 ? 2.754 -9.981 -4.377 1.00 94.62 74 THR A O 1
ATOM 570 N N . LEU A 1 75 ? 1.015 -8.883 -3.480 1.00 93.75 75 LEU A N 1
ATOM 571 C CA . LEU A 1 75 ? 0.675 -8.162 -4.709 1.00 93.75 75 LEU A CA 1
ATOM 572 C C . LEU A 1 75 ? 1.807 -7.224 -5.143 1.00 93.75 75 LEU A C 1
ATOM 574 O O . LEU A 1 75 ? 2.095 -7.124 -6.333 1.00 93.75 75 LEU A O 1
ATOM 578 N N . TRP A 1 76 ? 2.468 -6.572 -4.185 1.00 93.56 76 TRP A N 1
ATOM 579 C CA . TRP A 1 76 ? 3.627 -5.721 -4.442 1.00 93.56 76 TRP A CA 1
ATOM 580 C C . TRP A 1 76 ? 4.836 -6.505 -4.970 1.00 93.56 76 TRP A C 1
ATOM 582 O O . TRP A 1 76 ? 5.522 -6.048 -5.886 1.00 93.56 76 TRP A O 1
ATOM 592 N N . ALA A 1 77 ? 5.081 -7.706 -4.444 1.00 91.75 77 ALA A N 1
ATOM 593 C CA . ALA A 1 77 ? 6.137 -8.593 -4.928 1.00 91.75 77 ALA A CA 1
ATOM 594 C C . ALA A 1 77 ? 5.864 -9.124 -6.348 1.00 91.75 77 ALA A C 1
ATOM 596 O O . ALA A 1 77 ? 6.797 -9.395 -7.092 1.00 91.75 77 ALA A O 1
ATOM 597 N N . GLN A 1 78 ? 4.593 -9.236 -6.745 1.00 90.56 78 GLN A N 1
ATOM 598 C CA . GLN A 1 78 ? 4.165 -9.687 -8.078 1.00 90.56 78 GLN A CA 1
ATOM 599 C C . GLN A 1 78 ? 4.079 -8.559 -9.120 1.00 90.56 78 GLN A C 1
ATOM 601 O O . GLN A 1 78 ? 3.526 -8.763 -10.207 1.00 90.56 78 GLN A O 1
ATOM 606 N N . ARG A 1 79 ? 4.555 -7.353 -8.796 1.00 88.06 79 ARG A N 1
ATOM 607 C CA . ARG A 1 79 ? 4.530 -6.210 -9.716 1.00 88.06 79 ARG A CA 1
ATOM 608 C C . ARG A 1 79 ? 5.363 -6.485 -10.983 1.00 88.06 79 ARG A C 1
ATOM 610 O O . ARG A 1 79 ? 6.297 -7.281 -10.933 1.00 88.06 79 ARG A O 1
ATOM 617 N N . PRO A 1 80 ? 5.079 -5.800 -12.106 1.00 82.81 80 PRO A N 1
ATOM 618 C CA . PRO A 1 80 ? 5.926 -5.876 -13.293 1.00 82.81 80 PRO A CA 1
ATOM 619 C C . PRO A 1 80 ? 7.352 -5.392 -12.997 1.00 82.81 80 PRO A C 1
ATOM 621 O O . PRO A 1 80 ? 7.526 -4.290 -12.471 1.00 82.81 80 PRO A O 1
ATOM 624 N N . GLU A 1 81 ? 8.349 -6.192 -13.374 1.00 81.62 81 GLU A N 1
ATOM 625 C CA . GLU A 1 81 ? 9.761 -5.808 -13.296 1.00 81.62 81 GLU A CA 1
ATOM 626 C C . GLU A 1 81 ? 10.066 -4.625 -14.230 1.00 81.62 81 GLU A C 1
ATOM 628 O O . GLU A 1 81 ? 9.490 -4.490 -15.314 1.00 81.62 81 GLU A O 1
ATOM 633 N N . GLY A 1 82 ? 10.972 -3.746 -13.805 1.00 83.00 82 GLY A N 1
ATOM 634 C CA . GLY A 1 82 ? 11.444 -2.585 -14.570 1.00 83.00 82 GLY A CA 1
ATOM 635 C C . GLY A 1 82 ? 10.522 -1.354 -14.545 1.00 83.00 82 GLY A C 1
ATOM 636 O O . GLY A 1 82 ? 10.932 -0.281 -14.993 1.00 83.00 82 GLY A O 1
ATOM 637 N N . LEU A 1 83 ? 9.289 -1.468 -14.032 1.00 83.69 83 LEU A N 1
ATOM 638 C CA . LEU A 1 83 ? 8.330 -0.359 -13.987 1.00 83.69 83 LEU A CA 1
ATOM 639 C C . LEU A 1 83 ? 8.592 0.634 -12.841 1.00 83.69 83 LEU A C 1
ATOM 641 O O . LEU A 1 83 ? 8.341 1.825 -13.014 1.00 83.69 83 LEU A O 1
ATOM 645 N N . PHE A 1 84 ? 9.060 0.168 -11.681 1.00 88.19 84 PHE A N 1
ATOM 646 C CA . PHE A 1 84 ? 9.181 0.966 -10.447 1.00 88.19 84 PHE A CA 1
ATOM 647 C C . PHE A 1 84 ? 10.631 1.160 -9.983 1.00 88.19 84 PHE A C 1
ATOM 649 O O . PHE A 1 84 ? 10.890 1.821 -8.983 1.00 88.19 84 PHE A O 1
ATOM 656 N N . GLU A 1 85 ? 11.590 0.600 -10.703 1.00 87.69 85 GLU A N 1
ATOM 657 C CA . GLU A 1 85 ? 13.008 0.560 -10.347 1.00 87.69 85 GLU A CA 1
ATOM 658 C C . GLU A 1 85 ? 13.684 1.921 -10.577 1.00 87.69 85 GLU A C 1
ATOM 660 O O . GLU A 1 85 ? 14.755 2.204 -10.044 1.00 87.69 85 GLU A O 1
ATOM 665 N N . GLN A 1 86 ? 13.036 2.811 -11.331 1.00 83.31 86 GLN A N 1
ATOM 666 C CA . GLN A 1 86 ? 13.534 4.156 -11.577 1.00 83.31 86 GLN A CA 1
ATOM 667 C C . GLN A 1 86 ? 13.519 4.997 -10.293 1.00 83.31 86 GLN A C 1
ATOM 669 O O . GLN A 1 86 ? 12.499 5.100 -9.605 1.00 83.31 86 GLN A O 1
ATOM 674 N N . HIS A 1 87 ? 14.649 5.650 -10.011 1.00 84.50 87 HIS A N 1
ATOM 675 C CA . HIS A 1 87 ? 14.817 6.626 -8.925 1.00 84.50 87 HIS A CA 1
ATOM 676 C C . HIS A 1 87 ? 14.487 6.095 -7.515 1.00 84.50 87 HIS A C 1
ATOM 678 O O . HIS A 1 87 ? 14.074 6.870 -6.657 1.00 84.50 87 HIS A O 1
ATOM 684 N N . GLY A 1 88 ? 14.624 4.786 -7.266 1.00 88.75 88 GLY A N 1
ATOM 685 C CA . GLY A 1 88 ? 14.304 4.200 -5.954 1.00 88.75 88 GLY A CA 1
ATOM 686 C C . GLY A 1 88 ? 12.809 4.250 -5.610 1.00 88.75 88 GLY A C 1
ATOM 687 O O . GLY A 1 88 ? 12.427 4.226 -4.437 1.00 88.75 88 GLY A O 1
ATOM 688 N N . THR A 1 89 ? 11.938 4.349 -6.622 1.00 93.06 89 THR A N 1
ATOM 689 C CA . THR A 1 89 ? 10.486 4.414 -6.401 1.00 93.06 89 THR A CA 1
ATOM 690 C C . THR A 1 89 ? 9.970 3.130 -5.755 1.00 93.06 89 THR A C 1
ATOM 692 O O . THR A 1 89 ? 9.138 3.194 -4.851 1.00 93.06 89 THR A O 1
ATOM 695 N N . ALA A 1 90 ? 10.490 1.972 -6.172 1.00 93.44 90 ALA A N 1
ATOM 696 C CA . ALA A 1 90 ? 10.148 0.684 -5.585 1.00 93.44 90 ALA A CA 1
ATOM 697 C C . ALA A 1 90 ? 10.468 0.638 -4.082 1.00 93.44 90 ALA A C 1
ATOM 699 O O . ALA A 1 90 ? 9.589 0.302 -3.292 1.00 93.44 90 ALA A O 1
ATOM 700 N N . ASP A 1 91 ? 11.669 1.062 -3.686 1.00 94.94 91 ASP A N 1
ATOM 701 C CA . ASP A 1 91 ? 12.088 1.100 -2.278 1.00 94.94 91 ASP A CA 1
ATOM 702 C C . ASP A 1 91 ? 11.235 2.078 -1.462 1.00 94.94 91 ASP A C 1
ATOM 704 O O . ASP A 1 91 ? 10.844 1.794 -0.332 1.00 94.94 91 ASP A O 1
ATOM 708 N N . SER A 1 92 ? 10.880 3.221 -2.055 1.00 96.62 92 SER A N 1
ATOM 709 C CA . SER A 1 92 ? 10.018 4.216 -1.409 1.00 96.62 92 SER A CA 1
ATOM 710 C C . SER A 1 92 ? 8.601 3.686 -1.171 1.00 96.62 92 SER A C 1
ATOM 712 O O . SER A 1 92 ? 8.008 3.947 -0.121 1.00 96.62 92 SER A O 1
ATOM 714 N N . ILE A 1 93 ? 8.045 2.937 -2.130 1.00 95.88 93 ILE A N 1
ATOM 715 C CA . ILE A 1 93 ? 6.737 2.286 -1.982 1.00 95.88 93 ILE A CA 1
ATOM 716 C C . ILE A 1 93 ? 6.814 1.197 -0.911 1.00 95.88 93 ILE A C 1
ATOM 718 O O . ILE A 1 93 ? 5.947 1.157 -0.037 1.00 95.88 93 ILE A O 1
ATOM 722 N N . ASP A 1 94 ? 7.852 0.364 -0.946 1.00 96.56 94 ASP A N 1
ATOM 723 C CA . ASP A 1 94 ? 8.072 -0.710 0.023 1.00 96.56 94 ASP A CA 1
ATOM 724 C C . ASP A 1 94 ? 8.170 -0.158 1.454 1.00 96.56 94 ASP A C 1
ATOM 726 O O . ASP A 1 94 ? 7.425 -0.571 2.349 1.00 96.56 94 ASP A O 1
ATOM 730 N N . HIS A 1 95 ? 8.968 0.896 1.637 1.00 97.81 95 HIS A N 1
ATOM 731 C CA . HIS A 1 95 ? 9.080 1.610 2.902 1.00 97.81 95 HIS A CA 1
ATOM 732 C C . HIS A 1 95 ? 7.727 2.138 3.395 1.00 97.81 95 HIS A C 1
ATOM 734 O O . HIS A 1 95 ? 7.370 1.925 4.553 1.00 97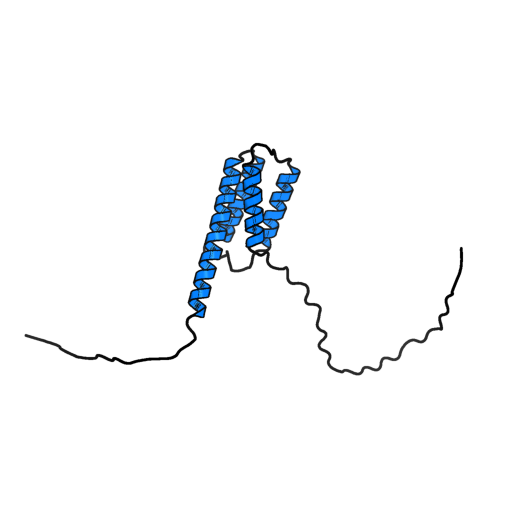.81 95 HIS A O 1
ATOM 740 N N . CYS A 1 96 ? 6.934 2.766 2.519 1.00 97.81 96 CYS A N 1
ATOM 741 C CA . CYS A 1 96 ? 5.600 3.254 2.878 1.00 97.81 96 CYS A CA 1
ATOM 742 C C . CYS A 1 96 ? 4.656 2.115 3.308 1.00 97.81 96 CYS A C 1
ATOM 744 O O . CYS A 1 96 ? 3.843 2.299 4.216 1.00 97.81 96 CYS A O 1
ATOM 746 N N . LEU A 1 97 ? 4.731 0.939 2.672 1.00 97.31 97 LEU A N 1
ATOM 747 C CA . LEU A 1 97 ? 3.922 -0.220 3.062 1.00 97.31 97 LEU A CA 1
ATOM 748 C C . LEU A 1 97 ? 4.324 -0.720 4.454 1.00 97.31 97 LEU A C 1
ATOM 750 O O . LEU A 1 97 ? 3.457 -0.926 5.306 1.00 97.31 97 LEU A O 1
ATOM 754 N N . HIS A 1 98 ? 5.623 -0.862 4.715 1.00 97.50 98 HIS A N 1
ATOM 755 C CA . HIS A 1 98 ? 6.125 -1.277 6.024 1.00 97.50 98 HIS A CA 1
ATOM 756 C C . HIS A 1 98 ? 5.801 -0.257 7.129 1.00 97.50 98 HIS A C 1
ATOM 758 O O . HIS A 1 98 ? 5.304 -0.651 8.189 1.00 97.50 98 HIS A O 1
ATOM 764 N N . GLU A 1 99 ? 5.986 1.042 6.870 1.00 97.75 99 GLU A N 1
ATOM 765 C CA . GLU A 1 99 ? 5.592 2.143 7.766 1.00 97.75 99 GLU A CA 1
ATOM 766 C C . GLU A 1 99 ? 4.096 2.067 8.105 1.00 97.75 99 GLU A C 1
ATOM 768 O O . GLU A 1 99 ? 3.705 2.216 9.270 1.00 97.75 99 GLU A O 1
ATOM 773 N N . ALA A 1 100 ? 3.251 1.796 7.104 1.00 96.44 100 ALA A N 1
ATOM 774 C CA . ALA A 1 100 ? 1.811 1.718 7.291 1.00 96.44 100 ALA A CA 1
ATOM 775 C C . ALA A 1 100 ? 1.410 0.604 8.263 1.00 96.44 100 ALA A C 1
ATOM 777 O O . ALA A 1 100 ? 0.634 0.848 9.191 1.00 96.44 100 ALA A O 1
ATOM 778 N N . PHE A 1 101 ? 1.937 -0.607 8.076 1.00 95.00 101 PHE A N 1
ATOM 779 C CA . PHE A 1 101 ? 1.591 -1.741 8.936 1.00 95.00 101 PHE A CA 1
ATOM 780 C C . PHE A 1 101 ? 2.223 -1.643 10.324 1.00 95.00 101 PHE A C 1
ATOM 782 O O . PHE A 1 101 ? 1.563 -1.996 11.301 1.00 95.00 101 PHE A O 1
ATOM 789 N N . ALA A 1 102 ? 3.429 -1.082 10.444 1.00 95.56 102 ALA A N 1
ATOM 790 C CA . ALA A 1 102 ? 4.024 -0.774 11.744 1.00 95.56 102 ALA A CA 1
ATOM 791 C C . ALA A 1 102 ? 3.171 0.245 12.523 1.00 95.56 102 ALA A C 1
ATOM 793 O O . ALA A 1 102 ? 2.835 0.026 13.688 1.00 95.56 102 ALA A O 1
ATOM 794 N N . SER A 1 103 ? 2.735 1.319 11.856 1.00 94.81 103 SER A N 1
ATOM 795 C CA . SER A 1 103 ? 1.852 2.332 12.448 1.00 94.81 103 SER A CA 1
ATOM 796 C C . SER A 1 103 ? 0.485 1.759 12.826 1.00 94.81 103 SER A C 1
ATOM 798 O O . SER A 1 103 ? -0.055 2.089 13.881 1.00 94.81 103 SER A O 1
ATOM 800 N N . ALA A 1 104 ? -0.078 0.880 11.991 1.00 92.00 104 ALA A N 1
ATOM 801 C CA . ALA A 1 104 ? -1.349 0.216 12.272 1.00 92.00 104 ALA A CA 1
ATOM 802 C C . ALA A 1 104 ? -1.244 -0.712 13.491 1.00 92.00 104 ALA A C 1
ATOM 804 O O . ALA A 1 104 ? -2.123 -0.675 14.352 1.00 92.00 104 ALA A O 1
ATOM 805 N N . ALA A 1 105 ? -0.151 -1.475 13.603 1.00 91.75 105 ALA A N 1
ATOM 806 C CA . ALA A 1 105 ? 0.123 -2.340 14.749 1.00 91.75 105 ALA A CA 1
ATOM 807 C C . ALA A 1 105 ? 0.285 -1.545 16.055 1.00 91.75 105 ALA A C 1
ATOM 809 O O . ALA A 1 105 ? -0.160 -1.996 17.107 1.00 91.75 105 ALA A O 1
ATOM 810 N N . ALA A 1 106 ? 0.848 -0.336 15.978 1.00 91.88 106 ALA A N 1
ATOM 811 C CA . ALA A 1 106 ? 0.950 0.598 17.100 1.00 91.88 106 ALA A CA 1
ATOM 812 C C . ALA A 1 106 ? -0.365 1.347 17.420 1.00 91.88 106 ALA A C 1
ATOM 814 O O . ALA A 1 106 ? -0.394 2.192 18.312 1.00 91.88 106 ALA A O 1
ATOM 815 N N . GLY A 1 107 ? -1.456 1.092 16.686 1.00 90.12 107 GLY A N 1
ATOM 816 C CA . GLY A 1 107 ? -2.746 1.769 16.868 1.00 90.12 107 GLY A CA 1
ATOM 817 C C . GLY A 1 107 ? -2.838 3.167 16.238 1.00 90.12 107 GLY A C 1
ATOM 818 O O . GLY A 1 107 ? -3.884 3.815 16.317 1.00 90.12 107 GLY A O 1
ATOM 819 N N . ALA A 1 108 ? -1.797 3.632 15.545 1.00 92.44 108 ALA A N 1
ATOM 820 C CA . ALA A 1 108 ? -1.747 4.935 14.884 1.00 92.44 108 ALA A CA 1
ATOM 821 C C . ALA A 1 108 ? -2.437 4.906 13.503 1.00 92.44 108 ALA A C 1
ATOM 823 O O . ALA A 1 108 ? -1.808 5.085 12.457 1.00 92.44 108 ALA A O 1
ATOM 824 N N . LYS A 1 109 ? -3.765 4.712 13.492 1.00 91.50 109 LYS A N 1
ATOM 825 C CA . LYS A 1 109 ? -4.581 4.536 12.268 1.00 91.50 109 LYS A CA 1
ATOM 826 C C . LYS A 1 109 ? -4.389 5.638 11.217 1.00 91.50 109 LYS A C 1
ATOM 828 O O . LYS A 1 109 ? -4.310 5.348 10.026 1.00 91.50 109 LYS A O 1
ATOM 833 N N . VAL A 1 110 ? -4.309 6.902 11.641 1.00 92.81 110 VAL A N 1
ATOM 834 C CA . VAL A 1 110 ? -4.149 8.045 10.721 1.00 92.81 110 VAL A CA 1
ATOM 835 C C . VAL A 1 110 ? -2.781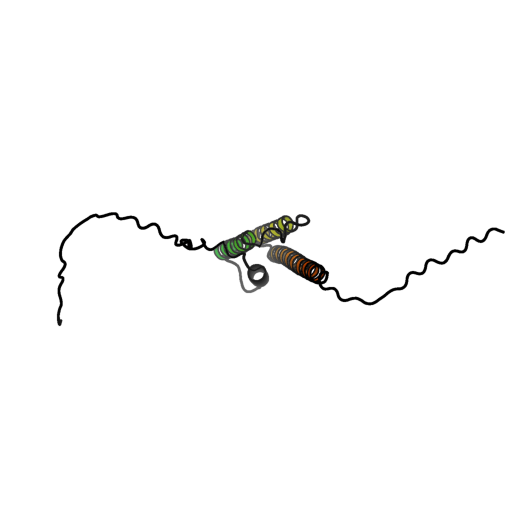 8.019 10.042 1.00 92.81 110 VAL A C 1
ATOM 837 O O . VAL A 1 110 ? -2.707 8.219 8.832 1.00 92.81 110 VAL A O 1
ATOM 840 N N . GLN A 1 111 ? -1.717 7.724 10.794 1.00 95.62 111 GLN A N 1
ATOM 841 C CA . GLN A 1 111 ? -0.366 7.607 10.239 1.00 95.62 111 GLN A CA 1
ATOM 842 C C . GLN A 1 111 ? -0.288 6.438 9.256 1.00 95.62 111 GLN A C 1
ATOM 844 O O . GLN A 1 111 ? 0.160 6.616 8.125 1.00 95.62 111 GLN A O 1
ATOM 849 N N . ALA A 1 112 ? -0.870 5.292 9.620 1.00 95.75 112 ALA A N 1
ATOM 850 C CA . ALA A 1 112 ? -0.977 4.145 8.727 1.00 95.75 112 ALA A CA 1
ATOM 851 C C . ALA A 1 112 ? -1.696 4.493 7.410 1.00 95.75 112 ALA A C 1
ATOM 853 O O . ALA A 1 112 ? -1.200 4.219 6.316 1.00 95.75 112 ALA A O 1
ATOM 854 N N . ALA A 1 113 ? -2.845 5.167 7.493 1.00 95.62 113 ALA A N 1
ATOM 855 C CA . ALA A 1 113 ? -3.610 5.582 6.320 1.00 95.62 113 ALA A CA 1
ATOM 856 C C . ALA A 1 113 ? -2.891 6.641 5.461 1.00 95.62 113 ALA A C 1
ATOM 858 O O . ALA A 1 113 ? -3.133 6.720 4.249 1.00 95.62 113 ALA A O 1
ATOM 859 N N . MET A 1 114 ? -2.034 7.469 6.063 1.00 97.25 114 MET A N 1
ATOM 860 C CA . MET A 1 114 ? -1.201 8.442 5.354 1.00 97.25 114 MET A CA 1
ATOM 861 C C . MET A 1 114 ? -0.038 7.771 4.624 1.00 97.25 114 MET A C 1
ATOM 863 O O . MET A 1 114 ? 0.196 8.099 3.461 1.00 97.25 114 MET A O 1
ATOM 867 N N . ALA A 1 115 ? 0.626 6.796 5.242 1.00 97.50 115 ALA A N 1
ATOM 868 C CA . ALA A 1 115 ? 1.661 5.998 4.590 1.00 97.50 115 ALA A CA 1
ATOM 869 C C . ALA A 1 115 ? 1.092 5.214 3.389 1.00 97.50 115 ALA A C 1
ATOM 871 O O . ALA A 1 115 ? 1.624 5.307 2.281 1.00 97.50 115 ALA A O 1
ATOM 872 N N . LEU A 1 116 ? -0.086 4.585 3.538 1.00 96.81 116 LEU A N 1
ATOM 873 C CA . LEU A 1 116 ? -0.792 3.975 2.400 1.00 96.81 116 LEU A CA 1
ATOM 874 C C . LEU A 1 116 ? -1.135 5.006 1.315 1.00 96.81 116 LEU A C 1
ATOM 876 O O . LEU A 1 116 ? -0.950 4.741 0.131 1.00 96.81 116 LEU A O 1
ATOM 880 N N . LYS A 1 117 ? -1.594 6.210 1.686 1.00 97.56 117 LYS A N 1
ATOM 881 C CA . LYS A 1 117 ? -1.852 7.287 0.714 1.00 97.56 117 LYS A CA 1
ATOM 882 C C . LYS A 1 117 ? -0.589 7.621 -0.088 1.00 97.56 117 LYS A C 1
ATOM 884 O O . LYS A 1 117 ? -0.677 7.732 -1.305 1.00 97.56 117 LYS A O 1
ATOM 889 N N . ARG A 1 118 ? 0.572 7.767 0.560 1.00 98.12 118 ARG A N 1
ATOM 890 C CA . ARG A 1 118 ? 1.849 8.047 -0.125 1.00 98.12 118 ARG A CA 1
ATOM 891 C C . ARG A 1 118 ? 2.195 6.949 -1.132 1.00 98.12 118 ARG A C 1
ATOM 893 O O . ARG A 1 118 ? 2.432 7.269 -2.294 1.00 98.12 118 ARG A O 1
ATOM 900 N N . ALA A 1 119 ? 2.118 5.681 -0.720 1.00 97.25 119 ALA A N 1
ATOM 901 C CA . ALA A 1 119 ? 2.331 4.539 -1.611 1.00 97.25 119 ALA A CA 1
ATOM 902 C C . ALA A 1 119 ? 1.390 4.573 -2.831 1.00 97.25 119 ALA A C 1
ATOM 904 O O . ALA A 1 119 ? 1.842 4.426 -3.965 1.00 97.25 119 ALA A O 1
ATOM 905 N N . TYR A 1 120 ? 0.097 4.851 -2.619 1.00 96.38 120 TYR A N 1
ATOM 906 C CA . TYR A 1 120 ? -0.883 4.999 -3.700 1.00 96.38 120 TYR A CA 1
ATOM 907 C C . TYR A 1 120 ? -0.475 6.065 -4.725 1.00 96.38 120 TYR A C 1
ATOM 909 O O . TYR A 1 120 ? -0.521 5.812 -5.930 1.00 96.38 120 TYR A O 1
ATOM 917 N N . TYR A 1 121 ? -0.066 7.251 -4.259 1.00 96.00 121 TYR A N 1
ATOM 918 C CA . TYR A 1 121 ? 0.346 8.336 -5.154 1.00 96.00 121 TYR A CA 1
ATOM 919 C C . TYR A 1 121 ? 1.595 7.979 -5.951 1.00 96.00 121 TYR A C 1
ATOM 921 O O . TYR A 1 121 ? 1.602 8.205 -7.157 1.00 96.00 121 TYR A O 1
ATOM 929 N N . LEU A 1 122 ? 2.612 7.389 -5.314 1.00 94.75 122 LEU A N 1
ATOM 930 C CA . LEU A 1 122 ? 3.828 6.954 -6.007 1.00 94.75 122 LEU A CA 1
ATOM 931 C C . LEU A 1 122 ? 3.490 5.998 -7.152 1.00 94.75 122 LEU A C 1
ATOM 933 O O . LEU A 1 122 ? 3.890 6.230 -8.290 1.00 94.75 122 LEU A O 1
ATOM 937 N N . VAL A 1 123 ? 2.655 4.994 -6.883 1.00 92.94 123 VAL A N 1
ATOM 938 C CA . VAL A 1 123 ? 2.248 4.015 -7.897 1.00 92.94 123 VAL A CA 1
ATOM 939 C C . VAL A 1 123 ? 1.497 4.689 -9.045 1.00 92.94 123 VAL A C 1
ATOM 941 O O . VAL A 1 123 ? 1.812 4.453 -10.212 1.00 92.94 123 VAL A O 1
ATOM 944 N N . CYS A 1 124 ? 0.530 5.556 -8.733 1.00 91.62 124 CYS A N 1
ATOM 945 C CA . CYS A 1 124 ? -0.249 6.265 -9.749 1.00 91.62 124 CYS A CA 1
ATOM 946 C C . CYS A 1 124 ? 0.631 7.160 -10.631 1.00 91.62 124 CYS A C 1
ATOM 948 O O . CYS A 1 124 ? 0.465 7.174 -11.854 1.00 91.62 124 CYS A O 1
ATOM 950 N N . CYS A 1 125 ? 1.574 7.886 -10.027 1.00 90.81 125 CYS A N 1
ATOM 951 C CA . CYS A 1 125 ? 2.500 8.757 -10.743 1.00 90.81 125 CYS A CA 1
ATOM 952 C C . CYS A 1 125 ? 3.397 7.956 -11.692 1.00 90.81 125 CYS A C 1
ATOM 954 O O . CYS A 1 125 ? 3.495 8.307 -12.868 1.00 90.81 125 CYS A O 1
ATOM 956 N N . THR A 1 126 ? 3.988 6.853 -11.228 1.00 90.31 126 THR A N 1
ATOM 957 C CA . THR A 1 126 ? 4.870 6.014 -12.052 1.00 90.31 126 THR A CA 1
ATOM 958 C C . THR A 1 126 ? 4.128 5.371 -13.217 1.00 90.31 126 THR A C 1
ATOM 960 O O . THR A 1 126 ? 4.597 5.420 -14.355 1.00 90.31 126 THR A O 1
ATOM 963 N N . VAL A 1 127 ? 2.937 4.818 -12.968 1.00 87.56 127 VAL A N 1
ATOM 964 C CA . VAL A 1 127 ? 2.117 4.212 -14.027 1.00 87.56 127 VAL A CA 1
ATOM 965 C C . VAL A 1 127 ? 1.736 5.263 -15.073 1.00 87.56 127 VAL A C 1
ATOM 967 O O . VAL A 1 127 ? 1.884 5.010 -16.270 1.00 87.56 127 VAL A O 1
ATOM 970 N N . SER A 1 128 ? 1.318 6.456 -14.643 1.00 83.81 128 SER A N 1
ATOM 971 C CA . SER A 1 128 ? 0.937 7.546 -15.551 1.00 83.81 128 SER A CA 1
ATOM 972 C C . SER A 1 128 ? 2.130 8.042 -16.376 1.00 83.81 128 SER A C 1
ATOM 974 O O . SER A 1 128 ? 2.036 8.126 -17.602 1.00 83.81 128 SER A O 1
ATOM 976 N N . ALA A 1 129 ? 3.283 8.282 -15.746 1.00 81.25 129 ALA A N 1
ATOM 977 C CA . ALA A 1 129 ? 4.506 8.691 -16.439 1.00 81.25 129 ALA A CA 1
ATOM 978 C C . ALA A 1 129 ? 4.966 7.640 -17.466 1.00 81.25 129 ALA A C 1
ATOM 980 O O . ALA A 1 129 ? 5.281 7.978 -18.610 1.00 81.25 129 ALA A O 1
ATOM 981 N N . GLY A 1 130 ? 4.912 6.354 -17.102 1.00 74.12 130 GLY A N 1
ATOM 982 C CA . GLY A 1 130 ? 5.236 5.250 -18.005 1.00 74.12 130 GLY A CA 1
ATOM 983 C C . GLY A 1 130 ? 4.288 5.147 -19.206 1.00 74.12 130 GLY A C 1
ATOM 984 O O . GLY A 1 130 ? 4.719 4.779 -20.300 1.00 74.12 130 GLY A O 1
ATOM 985 N N . THR A 1 131 ? 3.006 5.501 -19.051 1.00 65.94 131 THR A N 1
ATOM 986 C CA . THR A 1 131 ? 2.070 5.552 -20.192 1.00 65.94 131 THR A CA 1
ATOM 987 C C . THR A 1 131 ? 2.376 6.696 -21.158 1.00 65.94 131 THR A C 1
ATOM 989 O O . THR A 1 131 ? 2.356 6.474 -22.371 1.00 65.94 131 THR A O 1
ATOM 992 N N . SER A 1 132 ? 2.729 7.881 -20.652 1.00 62.97 132 SER A N 1
ATOM 993 C CA . SER A 1 132 ? 3.103 9.033 -21.484 1.00 62.97 132 SER A CA 1
ATOM 994 C C . SER A 1 132 ? 4.389 8.779 -22.274 1.00 62.97 132 SER A C 1
ATOM 996 O O . SER A 1 132 ? 4.438 9.074 -23.467 1.00 62.97 132 SER A O 1
ATOM 998 N N . ALA A 1 133 ? 5.396 8.155 -21.651 1.00 60.09 133 ALA A N 1
ATOM 999 C CA . ALA A 1 133 ? 6.648 7.795 -22.320 1.00 60.09 133 ALA A CA 1
ATOM 1000 C C . ALA A 1 133 ? 6.434 6.785 -23.465 1.00 60.09 133 ALA A C 1
ATOM 1002 O O . ALA A 1 133 ? 6.950 6.974 -24.567 1.00 60.09 133 ALA A O 1
ATOM 1003 N N . ARG A 1 134 ? 5.607 5.749 -23.252 1.00 59.56 134 ARG A N 1
ATOM 1004 C CA . ARG A 1 134 ? 5.280 4.767 -24.306 1.00 59.56 134 ARG A CA 1
ATOM 1005 C C . ARG A 1 134 ? 4.484 5.378 -25.462 1.00 59.56 134 ARG A C 1
ATOM 1007 O O . ARG A 1 134 ? 4.698 4.995 -26.608 1.00 59.56 134 ARG A O 1
ATOM 1014 N N . LYS A 1 135 ? 3.598 6.340 -25.182 1.00 58.66 135 LYS A N 1
ATOM 1015 C CA . LYS A 1 135 ? 2.813 7.031 -26.218 1.00 58.66 135 LYS A CA 1
ATOM 1016 C C . LYS A 1 135 ? 3.668 7.979 -27.070 1.00 58.66 135 LYS A C 1
ATOM 1018 O O . LYS A 1 135 ? 3.402 8.107 -28.258 1.00 58.66 135 LYS A O 1
ATOM 1023 N N . GLY A 1 136 ? 4.707 8.590 -26.494 1.00 55.88 136 GLY A N 1
ATOM 1024 C CA . GLY A 1 136 ? 5.678 9.404 -27.238 1.00 55.88 136 GLY A CA 1
ATOM 1025 C C . GLY A 1 136 ? 6.621 8.581 -28.125 1.00 55.88 136 GLY A C 1
ATOM 1026 O O . GLY A 1 136 ? 6.951 9.010 -29.225 1.00 55.88 136 GLY A O 1
ATOM 1027 N N . ALA A 1 137 ? 7.006 7.376 -27.692 1.00 55.91 137 ALA A N 1
ATOM 1028 C CA . ALA A 1 137 ? 7.903 6.502 -28.454 1.00 55.91 137 ALA A CA 1
ATOM 1029 C C . ALA A 1 137 ? 7.229 5.815 -29.663 1.00 55.91 137 ALA A C 1
ATOM 1031 O O . ALA A 1 137 ? 7.900 5.498 -30.639 1.00 55.91 137 ALA A O 1
ATOM 1032 N N . GLY A 1 138 ? 5.906 5.611 -29.623 1.00 49.03 138 GLY A N 1
ATOM 1033 C CA . GLY A 1 138 ? 5.134 4.992 -30.712 1.00 49.03 138 GLY A CA 1
ATOM 1034 C C . GLY A 1 138 ? 4.684 5.943 -31.829 1.00 49.03 138 GLY A C 1
ATOM 1035 O O . GLY A 1 138 ? 4.046 5.490 -32.770 1.00 49.03 138 GLY A O 1
ATOM 1036 N N . GLY A 1 139 ? 4.979 7.244 -31.731 1.00 44.06 139 GLY A N 1
ATOM 1037 C CA . GLY A 1 139 ? 4.625 8.248 -32.747 1.00 44.06 139 GLY A CA 1
ATOM 1038 C C . GLY A 1 139 ? 5.769 8.644 -33.687 1.00 44.06 139 GLY A C 1
ATOM 1039 O O . GLY A 1 139 ? 5.595 9.551 -34.493 1.00 44.06 139 GLY A O 1
ATOM 1040 N N . ALA A 1 140 ? 6.944 8.016 -33.569 1.00 51.75 140 ALA A N 1
ATOM 1041 C CA . ALA A 1 140 ? 8.155 8.421 -34.292 1.00 51.75 140 ALA A CA 1
ATOM 1042 C C . ALA A 1 140 ? 8.496 7.545 -35.514 1.00 51.75 140 ALA A C 1
ATOM 1044 O O . ALA A 1 140 ? 9.555 7.726 -36.111 1.00 51.75 140 ALA A O 1
ATOM 1045 N N . LEU A 1 141 ? 7.628 6.605 -35.899 1.00 53.75 141 LEU A N 1
ATOM 1046 C CA . LEU A 1 141 ? 7.840 5.729 -37.054 1.00 53.75 141 LEU A CA 1
ATOM 1047 C C . LEU A 1 141 ? 6.543 5.564 -37.850 1.00 53.75 141 LEU A C 1
ATOM 1049 O O . LEU A 1 141 ? 5.964 4.493 -37.855 1.00 53.75 141 LEU A O 1
ATOM 1053 N N . ASP A 1 142 ? 6.096 6.635 -38.501 1.00 47.84 142 ASP A N 1
ATOM 1054 C CA . ASP A 1 142 ? 5.370 6.546 -39.772 1.00 47.84 142 ASP A CA 1
ATOM 1055 C C . ASP A 1 142 ? 5.512 7.888 -40.497 1.00 47.84 142 ASP A C 1
ATOM 1057 O O . ASP A 1 142 ? 4.950 8.913 -40.109 1.00 47.84 142 ASP A O 1
ATOM 1061 N N . GLY A 1 143 ? 6.363 7.898 -41.521 1.00 50.47 143 GLY A N 1
ATOM 1062 C CA . GLY A 1 143 ? 6.604 9.058 -42.365 1.00 50.47 143 GLY A CA 1
ATOM 1063 C C . GLY A 1 143 ? 5.606 9.156 -43.518 1.00 50.47 143 GLY A C 1
ATOM 1064 O O . GLY A 1 143 ? 5.291 8.159 -44.163 1.00 50.47 143 GLY A O 1
ATOM 1065 N N . HIS A 1 144 ? 5.202 10.385 -43.841 1.00 43.50 144 HIS A N 1
ATOM 1066 C CA . HIS A 1 144 ? 4.947 10.836 -45.213 1.00 43.50 144 HIS A CA 1
ATOM 1067 C C . HIS A 1 144 ? 5.113 12.360 -45.281 1.00 43.50 144 HIS A C 1
ATOM 1069 O O . HIS A 1 144 ? 4.584 13.092 -44.449 1.00 43.50 144 HIS A O 1
ATOM 1075 N N . GLY A 1 145 ? 5.950 12.813 -46.215 1.00 46.59 145 GLY A N 1
ATOM 1076 C CA . GLY A 1 145 ? 6.562 14.138 -46.205 1.00 46.59 145 GLY A CA 1
ATOM 1077 C C . GLY A 1 145 ? 5.766 15.277 -46.842 1.00 46.59 145 GLY A C 1
ATOM 1078 O O . GLY A 1 145 ? 4.820 15.061 -47.588 1.00 46.59 145 GLY A O 1
ATOM 1079 N N . SER A 1 146 ? 6.229 16.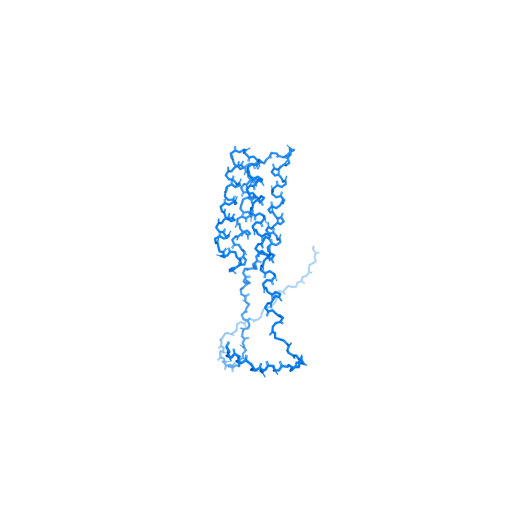494 -46.549 1.00 43.25 146 SER A N 1
ATOM 1080 C CA . SER A 1 146 ? 6.211 17.726 -47.362 1.00 43.25 146 SER A CA 1
ATOM 1081 C C . SER A 1 146 ? 6.781 18.832 -46.459 1.00 43.25 146 SER A C 1
ATOM 1083 O O . SER A 1 146 ? 6.371 18.919 -45.311 1.00 43.25 146 SER A O 1
ATOM 1085 N N . GLY A 1 147 ? 7.721 19.707 -46.786 1.00 39.53 147 GLY A N 1
ATOM 1086 C CA . GLY A 1 147 ? 8.511 20.002 -47.964 1.00 39.53 147 GLY A CA 1
ATOM 1087 C C . GLY A 1 147 ? 9.487 21.122 -47.551 1.00 39.53 147 GLY A C 1
ATOM 1088 O O . GLY A 1 147 ? 9.199 21.910 -46.656 1.00 39.53 147 GLY A O 1
ATOM 1089 N N . ILE A 1 148 ? 10.670 21.107 -48.159 1.00 51.81 148 ILE A N 1
ATOM 1090 C CA . ILE A 1 148 ? 11.606 22.214 -48.427 1.00 51.81 148 ILE A CA 1
ATOM 1091 C C . ILE A 1 148 ? 11.243 23.612 -47.863 1.00 51.81 148 ILE A C 1
ATOM 1093 O O . ILE A 1 148 ? 10.261 24.215 -48.281 1.00 51.81 148 ILE A O 1
ATOM 1097 N N . VAL A 1 149 ? 12.160 24.210 -47.083 1.00 50.00 149 VAL A N 1
ATOM 1098 C CA . VAL A 1 149 ? 12.909 25.394 -47.553 1.00 50.00 149 VAL A CA 1
ATOM 1099 C C . VAL A 1 149 ? 14.294 25.465 -46.895 1.00 50.00 149 VAL A C 1
ATOM 1101 O O . VAL A 1 149 ? 14.454 25.615 -45.687 1.00 50.00 149 VAL A O 1
ATOM 1104 N N . THR A 1 150 ? 15.319 25.320 -47.729 1.00 50.88 150 THR A N 1
ATOM 1105 C CA . THR A 1 150 ? 16.706 25.667 -47.430 1.00 50.88 150 THR A CA 1
ATOM 1106 C C . THR A 1 150 ? 16.848 27.168 -47.661 1.00 50.88 150 THR A C 1
ATOM 1108 O O . THR A 1 150 ? 16.670 27.630 -48.784 1.00 50.88 150 THR A O 1
ATOM 1111 N N . GLY A 1 151 ? 17.157 27.933 -46.617 1.00 41.56 151 GLY A N 1
ATOM 1112 C CA . GLY A 1 151 ? 17.440 29.366 -46.705 1.00 41.56 151 GLY A CA 1
ATOM 1113 C C . GLY A 1 151 ? 18.857 29.670 -46.235 1.00 41.56 151 GLY A C 1
ATOM 1114 O O . GLY A 1 151 ? 19.034 30.232 -45.161 1.00 41.56 151 GLY A O 1
ATOM 1115 N N . ASN A 1 152 ? 19.865 29.286 -47.021 1.00 48.06 152 ASN A N 1
ATOM 1116 C CA . ASN A 1 152 ? 21.210 29.849 -46.892 1.00 48.06 152 ASN A CA 1
ATOM 1117 C C . ASN A 1 152 ? 21.237 31.187 -47.647 1.00 48.06 152 ASN A C 1
ATOM 1119 O O . ASN A 1 152 ? 21.004 31.214 -48.852 1.00 48.06 152 ASN A O 1
ATOM 1123 N N . GLY A 1 153 ? 21.534 32.282 -46.943 1.00 43.62 153 GLY A N 1
ATOM 1124 C CA . GLY A 1 153 ? 21.565 33.640 -47.492 1.00 43.62 153 GLY A CA 1
ATOM 1125 C C . GLY A 1 153 ? 22.440 34.578 -46.662 1.00 43.62 153 GLY A C 1
ATOM 1126 O O . GLY A 1 153 ? 21.965 35.311 -45.808 1.00 43.62 153 GLY A O 1
ATOM 1127 N N . LEU A 1 154 ? 23.739 34.482 -46.927 1.00 51.88 154 LEU A N 1
ATOM 1128 C CA . LEU A 1 154 ? 24.872 35.334 -46.561 1.00 51.88 154 LEU A CA 1
ATOM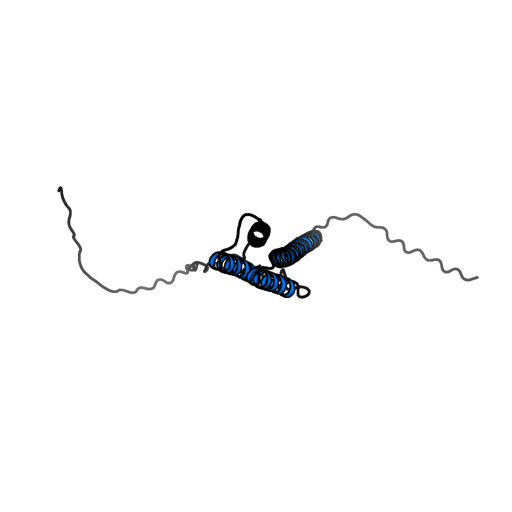 1129 C C . LEU A 1 154 ? 24.575 36.856 -46.487 1.00 51.88 154 LEU A C 1
ATOM 1131 O O . LEU A 1 154 ? 24.078 37.413 -47.459 1.00 51.88 154 LEU A O 1
ATOM 1135 N N . ALA A 1 155 ? 25.038 37.557 -45.441 1.00 47.56 155 ALA A N 1
ATOM 1136 C CA . ALA A 1 155 ? 25.496 38.954 -45.561 1.00 47.56 155 ALA A CA 1
ATOM 1137 C C . ALA A 1 155 ? 26.432 39.364 -44.409 1.00 47.56 155 ALA A C 1
ATOM 1139 O O . ALA A 1 155 ? 26.029 39.773 -43.324 1.00 47.56 155 ALA A O 1
ATOM 1140 N N . ARG A 1 156 ? 27.726 39.262 -44.704 1.00 47.03 156 ARG A N 1
ATOM 1141 C CA . ARG A 1 156 ? 28.852 39.892 -44.014 1.00 47.03 156 ARG A CA 1
ATOM 1142 C C . ARG A 1 156 ? 28.861 41.379 -44.393 1.00 47.03 156 ARG A C 1
ATOM 1144 O O . ARG A 1 156 ? 29.085 41.687 -45.558 1.00 47.03 156 ARG A O 1
ATOM 1151 N N . GLY A 1 157 ? 28.646 42.281 -43.437 1.00 51.88 157 GLY A N 1
ATOM 1152 C CA . GLY A 1 157 ? 28.778 43.730 -43.622 1.00 51.88 157 GLY A CA 1
ATOM 1153 C C . GLY A 1 157 ? 29.876 44.281 -42.721 1.00 51.88 157 GLY A C 1
ATOM 1154 O O . GLY A 1 157 ? 29.719 44.312 -41.507 1.00 51.88 157 GLY A O 1
ATOM 1155 N N . LYS A 1 158 ? 31.003 44.653 -43.327 1.00 49.19 158 LYS A N 1
ATOM 1156 C CA . LYS A 1 158 ? 32.140 45.340 -42.709 1.00 49.19 158 LYS A CA 1
ATOM 1157 C C . LYS A 1 158 ? 32.062 46.799 -43.174 1.00 49.19 158 LYS A C 1
ATOM 1159 O O . LYS A 1 158 ? 31.937 47.015 -44.379 1.00 49.19 158 LYS A O 1
ATOM 1164 N N . GLY A 1 159 ? 32.142 47.743 -42.247 1.00 51.22 159 GLY A N 1
ATOM 1165 C CA . GLY A 1 159 ? 32.222 49.183 -42.486 1.00 51.22 159 GLY A CA 1
ATOM 1166 C C . GLY A 1 159 ? 32.620 49.858 -41.194 1.00 51.22 159 GLY A C 1
ATOM 1167 O O . GLY A 1 159 ? 31.744 49.902 -40.309 1.00 51.22 159 GLY A O 1
#

Sequence (159 aa):
MTLFLHHDAPAETDPAEVACAACAPALQPASPAPRAARPTLFLETLLATRLELLSRDRVWPPHTMAQRQRVLLTLWAQRPEGLFEQHGTADSIDHCLHEAFASAAAGAKVQAAMALKRAYYLVCCTVSAGTSARKGAGGALDGHGSGIVTGNGLARGKG

Foldseek 3Di:
DDDDDDDDDDDDDDDDDDDDDDDDPPPDPPPPDLPQQDLVVLLVLLVVVLVQLVDPVDDDDPVNLVVSLVVNVVNLVSHDPPQQPPPCLSVLLVVLSVQLSVCVVVVNSVSNSVSSVVSSVSSVVSVVVVVVVVVVVVVPPDDDDDDDDDDDDDDDDDD

Radius of gyration: 31.4 Å; chains: 1; bounding box: 63×110×66 Å

Secondary structure (DSSP, 8-state):
-----------------------------------PPPHHHHHHHHHHHHHHHH-SS-PPPHHHHHHHHHHHHHHHHTSPTTSS-GGGHHHHHHHHHHHHHHHHHTT-HHHHHHHHHHHHHHHHHHHHHHHHHHHHHTTSS------------------

pLDDT: mean 73.32, std 21.81, range [32.69, 98.12]

Organism: NCBI:txid96344